Protein AF-A0A953M5C3-F1 (afdb_monomer_lite)

Radius of gyration: 21.38 Å; chains: 1; bounding box: 50×30×56 Å

Foldseek 3Di:
DVCVVVVHQFDVVQKDKDKDAAQPRDDPDGDDNHIDIDMDRGPVRVVLVVLVVCVVVVNDDPVCRVVVVVVVVVVVLVVVLCVVCVVQLCNQALQCRNNPLDRDVVSVVVLVVCLVVLHSSQQRAPPGSDSDPRSVVVNVVRSVVGTD

Secondary structure (DSSP, 8-state):
-HHHHHTSSBPTTS-EEEEE-TTTS-SSS---SS-EEEEESBHHHHHHHHHHHHHHTTSS-GGGHHHHHHHHHHHHHHHHHHHHHHHHT-SS-SS-SSSSS--SHHHHHHHHHHHHTT-GGG--SSSTT--SHHHHHHHHHHHHH---

pLDDT: mean 91.68, std 6.14, range [62.97, 98.25]

Structure (mmCIF, N/CA/C/O backbone):
data_AF-A0A953M5C3-F1
#
_entry.id   AF-A0A953M5C3-F1
#
loop_
_atom_site.group_PDB
_atom_site.id
_atom_site.type_symbol
_atom_site.label_atom_id
_atom_site.label_alt_id
_atom_site.label_comp_id
_atom_site.label_asym_id
_atom_site.label_entity_id
_atom_site.label_seq_id
_atom_site.pdbx_PDB_ins_code
_atom_site.Cartn_x
_atom_site.Cartn_y
_atom_site.Cartn_z
_atom_site.occupancy
_atom_site.B_iso_or_equiv
_atom_site.auth_seq_id
_atom_site.auth_comp_id
_atom_site.auth_asym_id
_atom_site.auth_atom_id
_atom_site.pdbx_PDB_model_num
ATOM 1 N N . LEU A 1 1 ? -0.907 -0.217 0.348 1.00 91.31 1 LEU A N 1
ATOM 2 C CA . LEU A 1 1 ? -1.126 -1.684 0.394 1.00 91.31 1 LEU A CA 1
ATOM 3 C C . LEU A 1 1 ? -2.556 -2.114 0.071 1.00 91.31 1 LEU A C 1
ATOM 5 O O . LEU A 1 1 ? -2.757 -2.663 -0.999 1.00 91.31 1 LEU A O 1
ATOM 9 N N . MET A 1 2 ? -3.558 -1.942 0.952 1.00 94.81 2 MET A N 1
ATOM 10 C CA . MET A 1 2 ? -4.908 -2.491 0.676 1.00 94.81 2 MET A CA 1
ATOM 11 C C . MET A 1 2 ? -5.545 -1.906 -0.588 1.00 94.81 2 MET A C 1
ATOM 13 O O . MET A 1 2 ? -6.175 -2.633 -1.354 1.00 94.81 2 MET A O 1
ATOM 17 N N . THR A 1 3 ? -5.321 -0.617 -0.841 1.00 93.62 3 THR A N 1
ATOM 18 C CA . THR A 1 3 ? -5.715 0.032 -2.094 1.00 93.62 3 THR A CA 1
ATOM 19 C C . THR A 1 3 ? -5.090 -0.648 -3.309 1.00 93.62 3 THR A C 1
ATOM 21 O O . THR A 1 3 ? -5.798 -0.944 -4.263 1.00 93.62 3 THR A O 1
ATOM 24 N N . ASP A 1 4 ? -3.800 -0.974 -3.248 1.00 89.81 4 ASP A N 1
ATOM 25 C CA . ASP A 1 4 ? -3.071 -1.617 -4.349 1.00 89.81 4 ASP A CA 1
ATOM 26 C C . ASP A 1 4 ? -3.545 -3.058 -4.573 1.00 89.81 4 ASP A C 1
ATOM 28 O O . ASP A 1 4 ? -3.702 -3.501 -5.707 1.00 89.81 4 ASP A O 1
ATOM 32 N N . LEU A 1 5 ? -3.852 -3.778 -3.488 1.00 91.06 5 LEU A N 1
ATOM 33 C CA . LEU A 1 5 ? -4.366 -5.149 -3.546 1.00 91.06 5 LEU A CA 1
ATOM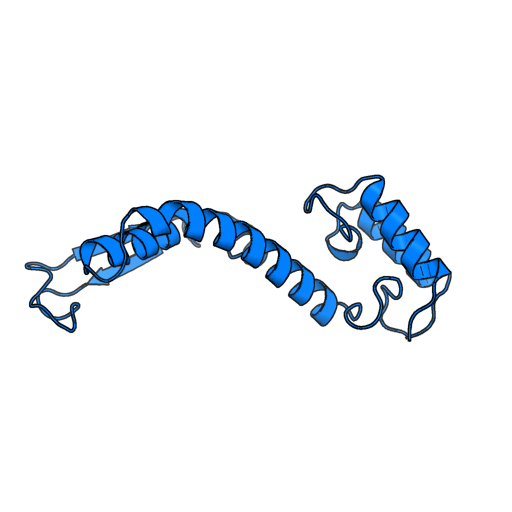 34 C C . LEU A 1 5 ? -5.788 -5.236 -4.111 1.00 91.06 5 LEU A C 1
ATOM 36 O O . LEU A 1 5 ? -6.143 -6.236 -4.729 1.00 91.06 5 LEU A O 1
ATOM 40 N N . THR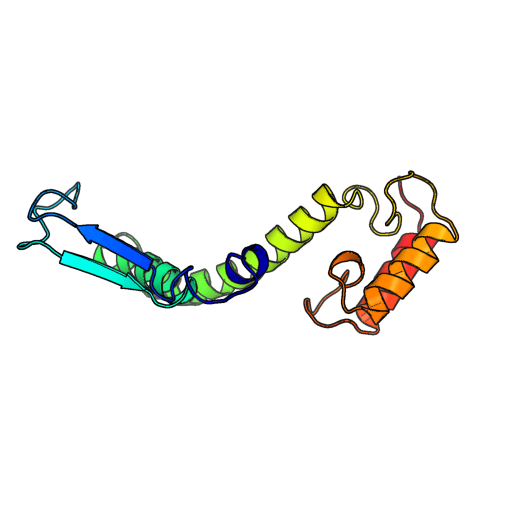 A 1 6 ? -6.620 -4.226 -3.863 1.00 93.00 6 THR A N 1
ATOM 41 C CA . THR A 1 6 ? -8.050 -4.253 -4.220 1.00 93.00 6 THR A CA 1
ATOM 42 C C . THR A 1 6 ? -8.397 -3.382 -5.425 1.00 93.00 6 THR A C 1
ATOM 44 O O . THR A 1 6 ? -9.505 -3.479 -5.951 1.00 93.00 6 THR A O 1
ATOM 47 N N . GLY A 1 7 ? -7.470 -2.528 -5.866 1.00 92.12 7 GLY A N 1
ATOM 48 C CA . GLY A 1 7 ? -7.686 -1.536 -6.919 1.00 92.12 7 GLY A CA 1
ATOM 49 C C . GLY A 1 7 ? -8.574 -0.356 -6.504 1.00 92.12 7 GLY A C 1
ATOM 50 O O . GLY A 1 7 ? -8.996 0.416 -7.362 1.00 92.12 7 GLY A O 1
ATOM 51 N N . SER A 1 8 ? -8.899 -0.210 -5.216 1.00 95.56 8 SER A N 1
ATOM 52 C CA . SER A 1 8 ? -9.797 0.828 -4.698 1.00 95.56 8 SER A CA 1
ATOM 53 C C . SER A 1 8 ? -9.375 1.263 -3.300 1.00 95.56 8 SER A C 1
ATOM 55 O O . SER A 1 8 ? -9.044 0.436 -2.463 1.00 95.56 8 SER A O 1
ATOM 57 N N . ALA A 1 9 ? -9.447 2.561 -2.998 1.00 96.38 9 ALA A N 1
ATOM 58 C CA . ALA A 1 9 ? -9.237 3.042 -1.629 1.00 96.38 9 ALA A CA 1
ATOM 59 C C . ALA A 1 9 ? -10.386 2.658 -0.676 1.00 96.38 9 ALA A C 1
ATOM 61 O O . ALA A 1 9 ? -10.213 2.666 0.543 1.00 96.38 9 ALA A O 1
ATOM 62 N N . PHE A 1 10 ? -11.561 2.353 -1.233 1.00 97.88 10 PHE A N 1
ATOM 63 C CA . PHE A 1 10 ? -12.791 2.080 -0.497 1.00 97.88 10 PHE A CA 1
ATOM 64 C C . PHE A 1 10 ? -12.970 0.594 -0.217 1.00 97.88 10 PHE A C 1
ATOM 66 O O . PHE A 1 10 ? -12.649 -0.241 -1.068 1.00 97.88 10 PHE A O 1
ATOM 73 N N . PHE A 1 11 ? -13.586 0.282 0.924 1.00 97.25 11 PHE A N 1
ATOM 74 C CA . PHE A 1 11 ? -14.067 -1.069 1.194 1.00 97.25 11 PHE A CA 1
ATOM 75 C C . PHE A 1 11 ? -15.053 -1.531 0.105 1.00 97.25 11 PHE A C 1
ATOM 77 O O . PHE A 1 11 ? -15.795 -0.711 -0.451 1.00 97.25 11 PHE A O 1
ATOM 84 N N . PRO A 1 12 ? -15.118 -2.841 -0.202 1.00 94.88 12 PRO A N 1
ATOM 85 C CA . PRO A 1 12 ? -16.131 -3.378 -1.102 1.00 94.88 12 PRO A CA 1
ATOM 86 C C . PRO A 1 12 ? -17.537 -3.002 -0.619 1.00 94.88 12 PRO A C 1
ATOM 88 O O . PRO A 1 12 ? -17.864 -3.190 0.546 1.00 94.88 12 PRO A O 1
ATOM 91 N N . GLY A 1 13 ? -18.366 -2.450 -1.507 1.00 92.81 13 GLY A N 1
ATOM 92 C CA . GLY A 1 13 ? -19.686 -1.919 -1.132 1.00 92.81 13 GLY A CA 1
ATOM 93 C C . GLY A 1 13 ? -19.672 -0.488 -0.574 1.00 92.81 13 GLY A C 1
ATOM 94 O O . GLY A 1 13 ? -20.736 0.055 -0.296 1.00 92.81 13 GLY A O 1
ATOM 95 N N . GLY A 1 14 ? -18.501 0.147 -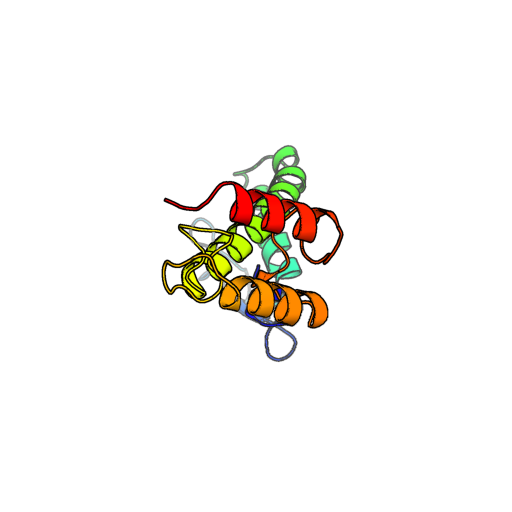0.469 1.00 93.69 14 GLY A N 1
ATOM 96 C CA . GLY A 1 14 ? -18.327 1.555 -0.096 1.00 93.69 14 GLY A CA 1
ATOM 97 C C . GLY A 1 14 ? -18.218 1.822 1.406 1.00 93.69 14 GLY A C 1
ATOM 98 O O . GLY A 1 14 ? -17.851 2.932 1.785 1.00 93.69 14 GLY A O 1
ATOM 99 N N . VAL A 1 15 ? -18.504 0.828 2.252 1.00 96.69 15 VAL A N 1
ATOM 100 C CA . VAL A 1 15 ? -18.367 0.919 3.709 1.00 96.69 15 VAL A CA 1
ATOM 101 C C . VAL A 1 15 ? -17.948 -0.432 4.287 1.00 96.69 15 VAL A C 1
ATOM 103 O O . VAL A 1 15 ? -18.522 -1.467 3.957 1.00 96.69 15 VAL A O 1
ATOM 106 N N . GLY A 1 16 ? -16.919 -0.427 5.129 1.00 96.75 16 GLY A N 1
ATOM 107 C CA . GLY A 1 16 ? -16.591 -1.532 6.019 1.00 96.75 16 GLY A CA 1
ATOM 108 C C . GLY A 1 16 ? -17.316 -1.333 7.342 1.00 96.75 16 GLY A C 1
ATOM 109 O O . GLY A 1 16 ? -17.317 -0.220 7.864 1.00 96.75 16 GLY A O 1
ATOM 110 N N . GLU A 1 17 ? -17.919 -2.390 7.879 1.00 97.38 17 GLU A N 1
ATOM 111 C CA . GLU A 1 17 ? -18.677 -2.343 9.130 1.00 97.38 17 GLU A CA 1
ATOM 112 C C . GLU A 1 17 ? -18.153 -3.378 10.123 1.00 97.38 17 GLU A C 1
ATOM 114 O O . GLU A 1 17 ? -17.766 -4.486 9.743 1.00 97.38 17 GLU A O 1
ATOM 119 N N . PHE A 1 18 ? -18.168 -3.027 11.406 1.00 96.38 18 PHE A N 1
ATOM 120 C CA . PHE A 1 18 ? -17.835 -3.945 12.486 1.00 96.38 18 PHE A CA 1
ATOM 121 C C . PHE A 1 18 ? -18.784 -3.740 13.670 1.00 96.38 18 PHE A C 1
ATOM 123 O O . PHE A 1 18 ? -18.854 -2.650 14.240 1.00 96.38 18 PHE A O 1
ATOM 130 N N . PHE A 1 19 ? -19.530 -4.787 14.026 1.00 97.81 19 PHE A N 1
ATOM 131 C CA . PHE A 1 19 ? -20.518 -4.750 15.103 1.00 97.81 19 PHE A CA 1
ATOM 132 C C . PHE A 1 19 ? -19.875 -5.041 16.465 1.00 97.81 19 PHE A C 1
ATOM 134 O O . PHE A 1 19 ? -19.243 -6.081 16.652 1.00 97.81 19 PHE A O 1
ATOM 141 N N . CYS A 1 20 ? -20.081 -4.132 17.414 1.00 97.50 20 CYS A N 1
ATOM 142 C CA . CYS A 1 20 ? -19.605 -4.191 18.789 1.00 97.50 20 CYS A CA 1
ATOM 143 C C . CYS A 1 20 ? -20.810 -4.316 19.741 1.00 97.50 20 CYS A C 1
ATOM 145 O O . CYS A 1 20 ? -21.440 -3.297 20.043 1.00 97.50 20 CYS A O 1
ATOM 147 N N . PRO A 1 21 ? -21.143 -5.530 20.212 1.00 97.62 21 PRO A N 1
ATOM 148 C CA . PRO A 1 21 ? -22.237 -5.731 21.160 1.00 97.62 21 PRO A CA 1
ATOM 149 C C . PRO A 1 21 ? -21.954 -5.073 22.516 1.00 97.62 21 PRO A C 1
ATOM 151 O O . PRO A 1 21 ? -20.806 -5.043 22.973 1.00 97.62 21 PRO A O 1
ATOM 154 N N . GLN A 1 22 ? -23.009 -4.568 23.162 1.00 97.38 22 GLN A N 1
ATOM 155 C CA . GLN A 1 22 ? -22.951 -3.956 24.488 1.00 97.38 22 GLN A CA 1
ATOM 156 C C . GLN A 1 22 ? -22.206 -4.859 25.482 1.00 97.38 22 GLN A C 1
ATOM 158 O O . GLN A 1 22 ? -22.545 -6.028 25.637 1.00 97.38 22 GLN A O 1
ATOM 163 N N . ASN A 1 23 ? -21.231 -4.291 26.197 1.00 96.12 23 ASN A N 1
ATOM 164 C CA . ASN A 1 23 ? -20.421 -4.943 27.235 1.00 96.12 23 ASN A CA 1
ATOM 165 C C . ASN A 1 23 ? -19.652 -6.211 26.800 1.00 96.12 23 ASN A C 1
ATOM 167 O O . ASN A 1 23 ? -19.076 -6.890 27.644 1.00 96.12 23 ASN A O 1
ATOM 171 N N . GLU A 1 24 ? -19.619 -6.544 25.508 1.00 95.06 24 GLU A N 1
ATOM 172 C CA . GLU A 1 24 ? -19.064 -7.813 25.013 1.00 95.06 24 GLU A CA 1
ATOM 173 C C . GLU A 1 24 ? -17.857 -7.632 24.076 1.00 95.06 24 GLU A C 1
ATOM 175 O O . GLU A 1 24 ? -17.198 -8.611 23.725 1.00 95.06 24 GLU A O 1
ATOM 180 N N . PHE A 1 25 ? -17.543 -6.402 23.659 1.00 93.94 25 PHE A N 1
ATOM 181 C CA . PHE A 1 25 ? -16.455 -6.154 22.708 1.00 93.94 25 PHE A CA 1
ATOM 182 C C . PHE A 1 25 ? -15.097 -5.895 23.375 1.00 93.94 25 PHE A C 1
ATOM 184 O O . PHE A 1 25 ? -14.074 -6.414 22.918 1.00 93.94 25 PHE A O 1
ATOM 191 N N . LEU A 1 26 ? -15.055 -5.070 24.425 1.00 92.38 26 LEU A N 1
ATOM 192 C CA . LEU A 1 26 ? -13.801 -4.735 25.102 1.00 92.38 26 LEU A CA 1
ATOM 193 C C . LEU A 1 26 ? -13.337 -5.891 26.001 1.00 92.38 26 LEU A C 1
ATOM 195 O O . LEU A 1 26 ? -14.124 -6.516 26.702 1.00 92.38 26 LEU A O 1
ATOM 199 N N . VAL A 1 27 ? -12.031 -6.180 25.978 1.00 88.81 27 VAL A N 1
ATOM 200 C CA . VAL A 1 27 ? -11.447 -7.323 26.712 1.00 88.81 27 VAL A CA 1
ATOM 201 C C . VAL A 1 27 ? -11.022 -6.948 28.136 1.00 88.81 27 VAL A C 1
ATOM 203 O O . VAL A 1 27 ? -11.003 -7.802 29.021 1.00 88.81 27 VAL A O 1
ATOM 206 N N . PHE A 1 28 ? -10.646 -5.686 28.361 1.00 87.12 28 PHE A N 1
ATOM 207 C CA . PHE A 1 28 ? -10.085 -5.213 29.636 1.00 87.12 28 PHE A CA 1
ATOM 208 C C . PHE A 1 28 ? -11.024 -4.289 30.419 1.00 87.12 28 PHE A C 1
ATOM 210 O O . PHE A 1 28 ? -10.861 -4.144 31.630 1.00 87.12 28 PHE A O 1
ATOM 217 N N . GLU A 1 29 ? -12.002 -3.685 29.746 1.00 90.19 29 GLU A N 1
ATOM 218 C CA . GLU A 1 29 ? -13.010 -2.797 30.323 1.00 90.19 29 GLU A CA 1
ATOM 219 C C . GLU A 1 29 ? -14.413 -3.279 29.943 1.00 90.19 29 GLU A C 1
ATOM 221 O O . GLU A 1 29 ? -14.583 -3.989 28.957 1.00 90.19 29 GLU A O 1
ATOM 226 N N . GLU A 1 30 ? -15.426 -2.854 30.698 1.00 93.44 30 GLU A N 1
ATOM 227 C CA . GLU A 1 30 ? -16.823 -3.020 30.291 1.00 93.44 30 GLU A CA 1
ATOM 228 C C . GLU A 1 30 ? -17.154 -2.008 29.192 1.00 93.44 30 GLU A C 1
ATOM 230 O O . GLU A 1 30 ? -17.095 -0.793 29.406 1.00 93.44 30 GLU A O 1
ATOM 235 N N . GLY A 1 31 ? -17.520 -2.505 28.014 1.00 94.75 31 GLY A N 1
ATOM 236 C CA . GLY A 1 31 ? -18.055 -1.664 26.957 1.00 94.75 31 GLY A CA 1
ATOM 237 C C . GLY A 1 31 ? -18.187 -2.364 25.603 1.00 94.75 31 GLY A C 1
ATOM 238 O O . GLY A 1 31 ? -17.679 -3.475 25.420 1.00 94.75 31 GLY A O 1
ATOM 239 N N . PRO A 1 32 ? -18.838 -1.696 24.632 1.00 95.81 32 PRO A N 1
ATOM 240 C CA . PRO A 1 32 ? -19.509 -0.388 24.743 1.00 95.81 32 PRO A CA 1
ATOM 241 C C . PRO A 1 32 ? -20.761 -0.407 25.643 1.00 95.81 32 PRO A C 1
ATOM 243 O O . PRO A 1 32 ? -21.295 -1.468 25.935 1.00 95.81 32 PRO A O 1
ATOM 246 N N . SER A 1 33 ? -21.240 0.757 26.103 1.00 96.88 33 SER A N 1
ATOM 247 C CA . SER A 1 33 ? -22.413 0.858 27.000 1.00 96.88 33 SER A CA 1
ATOM 248 C C . SER A 1 33 ? -23.762 0.572 26.327 1.00 96.88 33 SER A C 1
ATOM 250 O O . SER A 1 33 ? -24.783 0.485 27.004 1.00 96.88 33 SER A O 1
ATOM 252 N N . GLU A 1 34 ? -23.760 0.462 25.006 1.00 97.56 34 GLU A N 1
ATOM 253 C CA . GLU A 1 34 ? -24.869 0.081 24.137 1.00 97.56 34 GLU A CA 1
ATOM 254 C C . GLU A 1 34 ? -24.279 -0.592 22.892 1.00 97.56 34 GLU A C 1
ATOM 256 O O . GLU A 1 34 ? -23.069 -0.512 22.674 1.00 97.56 34 GLU A O 1
ATOM 261 N N . ASP A 1 35 ? -25.105 -1.239 22.077 1.00 98.25 35 ASP A N 1
ATOM 262 C CA . ASP A 1 35 ? -24.654 -1.801 20.805 1.00 98.25 35 ASP A CA 1
ATOM 263 C C . ASP A 1 35 ? -24.158 -0.690 19.868 1.00 98.25 35 ASP A C 1
ATOM 265 O O . ASP A 1 35 ? -24.868 0.281 19.596 1.00 98.25 35 ASP A O 1
ATOM 269 N N . ILE A 1 36 ? -22.947 -0.844 19.332 1.00 97.69 36 ILE A N 1
ATOM 270 C CA . ILE A 1 36 ? -22.340 0.121 18.406 1.00 97.69 36 ILE A CA 1
ATOM 271 C C . ILE A 1 36 ? -21.895 -0.602 17.138 1.00 97.69 36 ILE A C 1
ATOM 273 O O . ILE A 1 36 ? -21.352 -1.697 17.195 1.00 97.69 36 ILE A O 1
ATOM 277 N N . THR A 1 37 ? -22.079 0.024 15.976 1.00 98.00 37 THR A N 1
ATOM 278 C CA . THR A 1 37 ? -21.452 -0.423 14.723 1.00 98.00 37 THR A CA 1
ATOM 279 C C . THR A 1 37 ? -20.408 0.595 14.294 1.00 98.00 37 THR A C 1
ATOM 281 O O . THR A 1 37 ? -20.735 1.754 14.042 1.00 98.00 37 THR A O 1
ATOM 284 N N . LEU A 1 38 ? -19.147 0.173 14.236 1.00 96.88 38 LEU A N 1
ATOM 285 C CA . LEU A 1 38 ? -18.063 0.969 13.670 1.00 96.88 38 LEU A CA 1
ATOM 286 C C . LEU A 1 38 ? -18.131 0.903 12.145 1.00 96.88 38 LEU A C 1
ATOM 288 O O . LEU A 1 38 ? -18.456 -0.147 11.589 1.00 96.88 38 LEU A O 1
ATOM 292 N N . GLN A 1 39 ? -17.834 2.020 11.481 1.00 97.75 39 GLN A N 1
ATOM 293 C CA . GLN A 1 39 ? -17.929 2.145 10.030 1.00 97.75 39 GLN A CA 1
ATOM 294 C C . GLN A 1 39 ? -16.749 2.932 9.458 1.00 97.75 39 GLN A C 1
ATOM 296 O O . GLN A 1 39 ? -16.335 3.942 10.030 1.00 97.75 39 GLN A O 1
ATOM 301 N N . TRP A 1 40 ? -16.259 2.504 8.295 1.00 98.25 40 TRP A N 1
ATOM 302 C CA . TRP A 1 40 ? -15.161 3.150 7.572 1.00 98.25 40 TRP A CA 1
ATOM 303 C C . TRP A 1 40 ? -15.434 3.141 6.075 1.00 98.25 40 TRP A C 1
ATOM 305 O O . TRP A 1 40 ? -15.770 2.097 5.520 1.00 98.25 40 TRP A O 1
ATOM 315 N N . ALA A 1 41 ? -15.261 4.275 5.399 1.00 97.50 41 ALA A N 1
ATOM 316 C CA . ALA A 1 41 ? -15.404 4.313 3.946 1.00 97.50 41 ALA A CA 1
ATOM 317 C C . ALA A 1 41 ? -14.163 3.719 3.265 1.00 97.50 41 ALA A C 1
ATOM 319 O O . ALA A 1 41 ? -14.269 2.895 2.354 1.00 97.50 41 ALA A O 1
ATOM 320 N N . THR A 1 42 ? -12.979 4.115 3.735 1.00 97.88 42 THR A N 1
ATOM 321 C CA . THR A 1 42 ? -11.691 3.729 3.158 1.00 97.88 42 THR A CA 1
ATOM 322 C C . THR A 1 42 ? -10.869 2.847 4.090 1.00 97.88 42 THR A C 1
ATOM 324 O O . THR A 1 42 ? -11.027 2.875 5.312 1.00 97.88 42 THR A O 1
ATOM 327 N N . TYR A 1 43 ? -9.924 2.096 3.517 1.00 97.12 43 TYR A N 1
ATOM 328 C CA . TYR A 1 43 ? -8.922 1.365 4.301 1.00 97.12 43 TYR A CA 1
ATOM 329 C C . TYR A 1 43 ? -8.079 2.300 5.181 1.00 97.12 43 TYR A C 1
ATOM 331 O O . TYR A 1 43 ? -7.642 1.901 6.261 1.00 97.12 43 TYR A O 1
ATOM 339 N N . GLN A 1 44 ? -7.881 3.546 4.736 1.00 95.81 44 GLN A N 1
ATOM 340 C CA . GLN A 1 44 ? -7.155 4.559 5.493 1.00 95.81 44 GLN A CA 1
ATOM 341 C C . GLN A 1 44 ? -7.918 4.972 6.754 1.00 95.81 44 GLN A C 1
ATOM 343 O O . GLN A 1 44 ? -7.308 5.019 7.816 1.00 95.81 44 GLN A O 1
ATOM 348 N N . ASP A 1 45 ? -9.236 5.185 6.671 1.00 97.31 45 ASP A N 1
ATOM 349 C CA . ASP A 1 45 ? -10.059 5.549 7.836 1.00 97.31 45 ASP A CA 1
ATOM 350 C C . ASP A 1 45 ? -9.959 4.482 8.941 1.00 97.31 45 ASP A C 1
ATOM 352 O O . ASP A 1 45 ? -9.823 4.800 10.126 1.00 97.31 45 ASP A O 1
ATOM 356 N N . ALA A 1 46 ? -9.984 3.202 8.549 1.00 96.81 46 ALA A N 1
ATOM 357 C CA . ALA A 1 46 ? -9.838 2.076 9.471 1.00 96.81 46 ALA A CA 1
ATOM 358 C C . ALA A 1 46 ? -8.437 2.018 10.102 1.00 96.81 46 ALA A C 1
ATOM 360 O O . ALA A 1 46 ? -8.299 1.811 11.313 1.00 96.81 46 ALA A O 1
ATOM 361 N N . SER A 1 47 ? -7.390 2.242 9.303 1.00 96.38 47 SER A N 1
ATOM 362 C CA . SER A 1 47 ? -6.010 2.311 9.796 1.00 96.38 47 SER A CA 1
ATOM 363 C C . SER A 1 47 ? -5.814 3.486 10.758 1.00 96.38 47 SER A C 1
ATOM 365 O O . SER A 1 47 ? -5.197 3.332 11.810 1.00 96.38 47 SER A O 1
ATOM 367 N N . ASP A 1 48 ? -6.378 4.648 10.437 1.00 95.56 48 ASP A N 1
ATOM 368 C CA . ASP A 1 48 ? -6.287 5.859 11.244 1.00 95.56 48 ASP A CA 1
ATOM 369 C C . ASP A 1 48 ? -6.960 5.683 12.610 1.00 95.56 48 ASP A C 1
ATOM 371 O O . ASP A 1 48 ? -6.375 6.041 13.637 1.00 95.56 48 ASP A O 1
ATOM 375 N N . GLN A 1 49 ? -8.151 5.076 12.652 1.00 96.12 49 GLN A N 1
ATOM 376 C CA . GLN A 1 49 ? -8.815 4.768 13.919 1.00 96.12 49 GLN A CA 1
ATOM 377 C C . GLN A 1 49 ? -8.042 3.712 14.722 1.00 96.12 49 GLN A C 1
ATOM 379 O O . GLN A 1 49 ? -7.942 3.826 15.945 1.00 96.12 49 GLN A O 1
ATOM 384 N N . THR A 1 50 ? -7.445 2.720 14.052 1.00 94.88 50 THR A N 1
ATOM 385 C CA . THR A 1 50 ? -6.583 1.723 14.704 1.00 94.88 50 THR A CA 1
ATOM 386 C C . THR A 1 50 ? -5.405 2.398 15.405 1.00 94.88 50 THR A C 1
ATOM 388 O O . THR A 1 50 ? -5.153 2.107 16.576 1.00 94.88 50 THR A O 1
ATOM 391 N N . SER A 1 51 ? -4.728 3.349 14.758 1.00 94.44 51 SER A N 1
ATOM 392 C CA . SER A 1 51 ? -3.632 4.100 15.381 1.00 94.44 51 SER A CA 1
ATOM 393 C C . SER A 1 51 ? -4.114 4.958 16.558 1.00 94.44 51 SER A C 1
ATOM 395 O O . SER A 1 51 ? -3.523 4.903 17.639 1.00 94.44 51 SER A O 1
ATOM 397 N N . MET A 1 52 ? -5.244 5.666 16.418 1.00 95.69 52 MET A N 1
ATOM 398 C CA . MET A 1 52 ? -5.834 6.450 17.518 1.00 95.69 52 MET A CA 1
ATOM 399 C C . MET A 1 52 ? -6.225 5.591 18.725 1.00 95.69 52 MET A C 1
ATOM 401 O O . MET A 1 52 ? -6.043 6.019 19.867 1.00 95.69 52 MET A O 1
ATOM 405 N N . SER A 1 53 ? -6.703 4.363 18.494 1.00 94.38 53 SER A N 1
ATOM 406 C CA . SER A 1 53 ? -7.076 3.433 19.566 1.00 94.38 53 SER A CA 1
ATOM 407 C C . SER A 1 53 ? -5.924 3.155 20.536 1.00 94.38 53 SER A C 1
ATOM 409 O O . SER A 1 53 ? -6.150 2.962 21.728 1.00 94.38 53 SER A O 1
ATOM 411 N N . ARG A 1 54 ? -4.673 3.211 20.060 1.00 95.31 54 ARG A N 1
ATOM 412 C CA . ARG A 1 54 ? -3.471 2.991 20.878 1.00 95.31 54 ARG A CA 1
ATOM 413 C C . ARG A 1 54 ? -3.240 4.129 21.873 1.00 95.31 54 ARG A C 1
ATOM 415 O O . ARG A 1 54 ? -2.766 3.881 22.982 1.00 95.31 54 ARG A O 1
ATOM 422 N N . ILE A 1 55 ? -3.596 5.355 21.484 1.00 95.69 55 ILE A N 1
ATOM 423 C CA . ILE A 1 55 ? -3.549 6.541 22.346 1.00 95.69 55 ILE A CA 1
ATOM 424 C C . ILE A 1 55 ? -4.684 6.470 23.369 1.00 95.69 55 ILE A C 1
ATOM 426 O O . ILE A 1 55 ? -4.444 6.646 24.561 1.00 95.69 55 ILE A O 1
ATOM 430 N N . TRP A 1 56 ? -5.910 6.180 22.923 1.00 93.50 56 TRP A N 1
ATOM 431 C CA . TRP A 1 56 ? -7.075 6.082 23.811 1.00 93.50 56 TRP A CA 1
ATOM 432 C C . TRP A 1 56 ? -6.950 4.946 24.827 1.00 93.50 56 TRP A C 1
ATOM 434 O O . TRP A 1 56 ? -7.319 5.129 25.981 1.00 93.50 56 TRP A O 1
ATOM 444 N N . GLY A 1 57 ? -6.357 3.819 24.425 1.00 92.75 57 GLY A N 1
ATOM 445 C CA . GLY A 1 57 ? -6.026 2.703 25.312 1.00 92.75 57 GLY A CA 1
ATOM 446 C C . GLY A 1 57 ? -4.799 2.943 26.201 1.00 92.75 57 GLY A C 1
ATOM 447 O O . GLY A 1 57 ? -4.422 2.058 26.962 1.00 92.75 57 GLY A O 1
ATOM 448 N N . GLY A 1 58 ? -4.137 4.103 26.104 1.00 93.81 58 GLY A N 1
ATOM 449 C CA . GLY A 1 58 ? -3.037 4.487 26.993 1.00 93.81 58 GLY A CA 1
ATOM 450 C C . GLY A 1 58 ? -1.720 3.730 26.787 1.00 93.81 58 GLY A C 1
ATOM 451 O O . GLY A 1 58 ? -0.878 3.733 27.683 1.00 93.81 58 GLY A O 1
ATOM 452 N N . ILE A 1 59 ? -1.520 3.089 25.630 1.00 95.38 59 ILE A N 1
ATOM 453 C CA . ILE A 1 59 ? -0.337 2.256 25.337 1.00 95.38 59 ILE A CA 1
ATOM 454 C C . ILE A 1 59 ? 0.626 2.867 24.311 1.00 95.38 59 ILE A C 1
ATOM 456 O O . ILE A 1 59 ? 1.694 2.304 24.086 1.00 95.38 59 ILE A O 1
ATOM 460 N N . HIS A 1 60 ? 0.283 4.010 23.709 1.00 96.88 60 HIS A N 1
ATOM 461 C CA . HIS A 1 60 ? 1.211 4.829 22.923 1.00 96.88 60 HIS A CA 1
ATOM 462 C C . HIS A 1 60 ? 1.048 6.327 23.219 1.00 96.88 60 HIS A C 1
ATOM 464 O O . HIS A 1 60 ? -0.081 6.807 23.359 1.00 96.88 60 HIS A O 1
ATOM 470 N N . PRO A 1 61 ? 2.153 7.094 23.277 1.00 96.44 61 PRO A N 1
ATOM 471 C CA . PRO A 1 61 ? 2.096 8.547 23.326 1.00 96.44 61 PRO A CA 1
ATOM 472 C C . PRO A 1 61 ? 1.662 9.133 21.965 1.00 96.44 61 PRO A C 1
ATOM 474 O O . PRO A 1 61 ? 2.016 8.585 20.921 1.00 96.44 61 PRO A O 1
ATOM 477 N N . PRO A 1 62 ? 0.991 10.304 21.934 1.00 94.25 62 PRO A N 1
ATOM 478 C CA . PRO A 1 62 ? 0.604 10.963 20.679 1.00 94.25 62 PRO A CA 1
ATOM 479 C C . PRO A 1 62 ? 1.770 11.279 19.730 1.00 94.25 62 PRO A C 1
ATOM 481 O O . PRO A 1 62 ? 1.566 11.412 18.527 1.00 94.25 62 PRO A O 1
ATOM 484 N N . ALA A 1 63 ? 2.990 11.405 20.262 1.00 95.88 63 ALA A N 1
ATOM 485 C CA . ALA A 1 63 ? 4.190 11.666 19.471 1.00 95.88 63 ALA A CA 1
ATOM 486 C C . ALA A 1 63 ? 4.547 10.520 18.504 1.00 95.88 63 ALA A C 1
ATOM 488 O O . ALA A 1 63 ? 5.204 10.782 17.499 1.00 95.88 63 ALA A O 1
ATOM 489 N N . ASP A 1 64 ? 4.096 9.290 18.771 1.00 94.75 64 ASP A N 1
ATOM 490 C CA . ASP A 1 64 ? 4.398 8.120 17.936 1.00 94.75 64 ASP A CA 1
ATOM 491 C C . ASP A 1 64 ? 3.419 7.966 16.759 1.00 94.75 64 ASP A C 1
ATOM 493 O O . ASP A 1 64 ? 3.719 7.260 15.799 1.00 94.75 64 ASP A O 1
ATOM 497 N N . ASP A 1 65 ? 2.252 8.616 16.818 1.00 94.88 65 ASP A N 1
ATOM 498 C CA . ASP A 1 65 ? 1.131 8.355 15.909 1.00 94.88 65 ASP A CA 1
ATOM 499 C C . ASP A 1 65 ? 1.432 8.778 14.465 1.00 94.88 65 ASP A C 1
ATOM 501 O O . ASP A 1 65 ? 1.568 7.939 13.577 1.00 94.88 65 ASP A O 1
ATOM 505 N N . LEU A 1 66 ? 1.594 10.084 14.224 1.00 93.88 66 LEU A N 1
ATOM 506 C CA . LEU A 1 66 ? 1.842 10.605 12.875 1.00 93.88 66 LEU A CA 1
ATOM 507 C C . LEU A 1 66 ? 3.133 10.051 12.246 1.00 93.88 66 LEU A C 1
ATOM 509 O O . LEU A 1 66 ? 3.062 9.598 11.102 1.00 93.88 66 LEU A O 1
ATOM 513 N N . PRO A 1 67 ? 4.291 10.017 12.942 1.00 95.75 67 PRO A N 1
ATOM 514 C CA . PRO A 1 67 ? 5.493 9.403 12.381 1.00 95.75 67 PRO A CA 1
ATOM 515 C C . PRO A 1 67 ? 5.308 7.913 12.072 1.00 95.75 67 PRO A C 1
ATOM 517 O O . PRO A 1 67 ? 5.771 7.447 11.033 1.00 95.75 67 PRO A O 1
ATOM 520 N N . GLY A 1 68 ? 4.598 7.172 12.931 1.00 95.56 68 GLY A N 1
ATOM 521 C CA . GLY A 1 68 ? 4.299 5.758 12.713 1.00 95.56 68 GLY A CA 1
ATOM 522 C C . GLY A 1 68 ? 3.418 5.523 11.486 1.00 95.56 68 GLY A C 1
ATOM 523 O O . GLY A 1 68 ? 3.681 4.604 10.713 1.00 95.56 68 GLY A O 1
ATOM 524 N N . ARG A 1 69 ? 2.417 6.382 11.250 1.00 95.25 69 ARG A N 1
ATOM 525 C CA . ARG A 1 69 ? 1.589 6.322 10.033 1.00 95.25 69 ARG A CA 1
ATOM 526 C C . ARG A 1 69 ? 2.405 6.587 8.773 1.00 95.25 69 ARG A C 1
ATOM 528 O O . ARG A 1 69 ? 2.260 5.845 7.810 1.00 95.25 69 ARG A O 1
ATOM 535 N N . ILE A 1 70 ? 3.276 7.599 8.793 1.00 94.38 70 ILE A N 1
ATOM 536 C CA . ILE A 1 70 ? 4.169 7.925 7.668 1.00 94.38 70 ILE A CA 1
ATOM 537 C C . ILE A 1 70 ? 5.064 6.727 7.335 1.00 94.38 70 ILE A C 1
ATOM 539 O O . ILE A 1 70 ? 5.077 6.276 6.195 1.00 94.38 70 ILE A O 1
ATOM 543 N N . MET A 1 71 ? 5.717 6.148 8.345 1.00 95.25 71 MET A N 1
ATOM 544 C CA . MET A 1 71 ? 6.527 4.939 8.170 1.00 95.25 71 MET A CA 1
ATOM 545 C C . MET A 1 71 ? 5.697 3.766 7.628 1.00 95.25 71 MET A C 1
ATOM 547 O O . MET A 1 71 ? 6.168 3.006 6.788 1.00 95.25 71 MET A O 1
ATOM 551 N N . GLY A 1 72 ? 4.450 3.621 8.082 1.00 94.12 72 GLY A N 1
ATOM 552 C CA . GLY A 1 72 ? 3.528 2.607 7.579 1.00 94.12 72 GLY A CA 1
ATOM 553 C C . GLY A 1 72 ? 3.239 2.736 6.082 1.00 94.12 72 GLY A C 1
ATOM 554 O O . GLY A 1 72 ? 3.159 1.711 5.408 1.00 94.12 72 GLY A O 1
ATOM 555 N N . PHE A 1 73 ? 3.125 3.959 5.549 1.00 90.94 73 PHE A N 1
ATOM 556 C CA . PHE A 1 73 ? 2.968 4.182 4.106 1.00 90.94 73 PHE A CA 1
ATOM 557 C C . PHE A 1 73 ? 4.195 3.713 3.321 1.00 90.94 73 PHE A C 1
ATOM 559 O O . PHE A 1 73 ? 4.038 2.960 2.363 1.00 90.94 73 PHE A O 1
ATOM 566 N N . GLU A 1 74 ? 5.395 4.086 3.769 1.00 89.75 74 GLU A N 1
ATOM 567 C CA . GLU A 1 74 ? 6.659 3.698 3.125 1.00 89.75 74 GLU A CA 1
ATOM 568 C C . GLU A 1 74 ? 6.846 2.170 3.138 1.00 89.75 74 GLU A C 1
ATOM 570 O O . GLU A 1 74 ? 7.060 1.541 2.103 1.00 89.75 74 GLU A O 1
ATOM 575 N N . VAL A 1 75 ? 6.663 1.532 4.301 1.00 93.75 75 VAL A N 1
ATOM 576 C CA . VAL A 1 75 ? 6.793 0.070 4.439 1.00 93.75 75 VAL A CA 1
ATOM 577 C C . VAL A 1 75 ? 5.740 -0.672 3.611 1.00 93.75 75 VAL A C 1
ATOM 579 O O . VAL A 1 75 ? 6.021 -1.740 3.068 1.00 93.75 75 VAL A O 1
ATOM 582 N N . ALA A 1 76 ? 4.521 -0.138 3.511 1.00 92.44 76 ALA A N 1
ATOM 583 C CA . ALA A 1 76 ? 3.447 -0.739 2.727 1.00 92.44 76 ALA A CA 1
ATOM 584 C C . ALA A 1 76 ? 3.764 -0.774 1.224 1.00 92.44 76 ALA A C 1
ATOM 586 O O . ALA A 1 76 ? 3.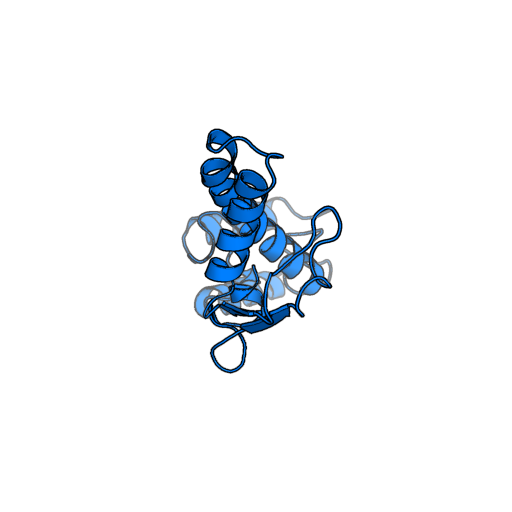452 -1.768 0.564 1.00 92.44 76 ALA A O 1
ATOM 587 N N . GLU A 1 77 ? 4.359 0.295 0.701 1.00 86.06 77 GLU A N 1
ATOM 588 C CA . GLU A 1 77 ? 4.807 0.416 -0.688 1.00 86.06 77 GLU A CA 1
ATOM 589 C C . GLU A 1 77 ? 5.927 -0.590 -0.991 1.00 86.06 77 GLU A C 1
ATOM 591 O O . GLU A 1 77 ? 5.814 -1.406 -1.912 1.00 86.06 77 GLU A O 1
ATOM 596 N N . ASP A 1 78 ? 6.946 -0.632 -0.130 1.00 85.88 78 ASP A N 1
ATOM 597 C CA . ASP A 1 78 ? 8.056 -1.579 -0.235 1.00 85.88 78 ASP A CA 1
ATOM 598 C C . ASP A 1 78 ? 7.601 -3.039 -0.164 1.00 85.88 78 ASP A C 1
ATOM 600 O O . ASP A 1 78 ? 8.041 -3.877 -0.958 1.00 85.88 78 ASP A O 1
ATOM 604 N N . ALA A 1 79 ? 6.707 -3.356 0.775 1.00 91.12 79 ALA A N 1
ATOM 605 C CA . ALA A 1 79 ? 6.177 -4.702 0.945 1.00 91.12 79 ALA A CA 1
ATOM 606 C C . ALA A 1 79 ? 5.365 -5.148 -0.278 1.00 91.12 79 ALA A C 1
ATOM 608 O O . ALA A 1 79 ? 5.504 -6.289 -0.725 1.00 91.12 79 ALA A O 1
ATOM 609 N N . PHE A 1 80 ? 4.545 -4.258 -0.848 1.00 87.94 80 PHE A N 1
ATOM 610 C CA . PHE A 1 80 ? 3.788 -4.561 -2.060 1.00 87.94 80 PHE A CA 1
ATOM 611 C C . PHE A 1 80 ? 4.721 -4.829 -3.245 1.00 87.94 80 PHE A C 1
ATOM 613 O O . PHE A 1 80 ? 4.568 -5.843 -3.927 1.00 87.94 80 PHE A O 1
ATOM 620 N N . ARG A 1 81 ? 5.745 -3.987 -3.434 1.00 80.69 81 ARG A N 1
ATOM 621 C CA . ARG A 1 81 ? 6.768 -4.147 -4.477 1.00 80.69 81 ARG A CA 1
ATOM 622 C C . ARG A 1 81 ? 7.519 -5.471 -4.353 1.00 80.69 81 ARG A C 1
ATOM 624 O O . ARG A 1 81 ? 7.679 -6.181 -5.346 1.00 80.69 81 ARG A O 1
ATOM 631 N N . GLN A 1 82 ? 7.953 -5.833 -3.144 1.00 85.25 82 GLN A N 1
ATOM 632 C CA . GLN A 1 82 ? 8.576 -7.138 -2.903 1.00 85.25 82 GLN A CA 1
ATOM 633 C C . GLN A 1 82 ? 7.616 -8.282 -3.237 1.00 85.25 82 GLN A C 1
ATOM 635 O O . GLN A 1 82 ? 8.007 -9.221 -3.927 1.00 85.25 82 GLN A O 1
ATOM 640 N N . GLY A 1 83 ? 6.351 -8.179 -2.821 1.00 87.88 83 GLY A N 1
ATOM 641 C CA . GLY A 1 83 ? 5.313 -9.145 -3.171 1.00 87.88 83 GLY A CA 1
ATOM 642 C C . GLY A 1 83 ? 5.190 -9.342 -4.681 1.00 87.88 83 GLY A C 1
ATOM 643 O O . GLY A 1 83 ? 5.289 -10.474 -5.150 1.00 87.88 83 GLY A O 1
ATOM 644 N N . VAL A 1 84 ? 5.050 -8.255 -5.448 1.00 82.56 84 VAL A N 1
ATOM 645 C CA . VAL A 1 84 ? 4.986 -8.304 -6.919 1.00 82.56 84 VAL A CA 1
ATOM 646 C C . VAL A 1 84 ? 6.197 -9.040 -7.489 1.00 82.56 84 VAL A C 1
ATOM 648 O O . VAL A 1 84 ? 6.006 -9.997 -8.230 1.00 82.56 84 VAL A O 1
ATOM 651 N N . ARG A 1 85 ? 7.423 -8.684 -7.079 1.00 79.44 85 ARG A N 1
ATOM 652 C CA . ARG A 1 85 ? 8.651 -9.349 -7.554 1.00 79.44 85 ARG A CA 1
ATOM 653 C C . ARG A 1 85 ? 8.644 -10.853 -7.276 1.00 79.44 85 ARG A C 1
ATOM 655 O O . ARG A 1 85 ? 8.987 -11.636 -8.157 1.00 79.44 85 ARG A O 1
ATOM 662 N N . HIS A 1 86 ? 8.218 -11.272 -6.085 1.00 84.69 86 HIS A N 1
ATOM 663 C CA . HIS A 1 86 ? 8.110 -12.694 -5.747 1.00 84.69 86 HIS A CA 1
ATOM 664 C C . HIS A 1 86 ? 7.045 -13.425 -6.571 1.00 84.69 86 HIS A C 1
ATOM 666 O O . HIS A 1 86 ? 7.274 -14.561 -6.977 1.00 84.69 86 HIS A O 1
ATOM 672 N N . PHE A 1 87 ? 5.899 -12.796 -6.840 1.00 82.31 87 PHE A N 1
ATOM 673 C CA . PHE A 1 87 ? 4.828 -13.420 -7.620 1.00 82.31 87 PHE A CA 1
ATOM 674 C C . PHE A 1 87 ? 5.081 -13.414 -9.132 1.00 82.31 87 PHE A C 1
ATOM 676 O O . PHE A 1 87 ? 4.479 -14.227 -9.832 1.00 82.31 87 PHE A O 1
ATOM 683 N N . THR A 1 88 ? 5.957 -12.541 -9.637 1.00 74.06 88 THR A N 1
ATOM 684 C CA . THR A 1 88 ? 6.298 -12.466 -11.067 1.00 74.06 88 THR A CA 1
ATOM 685 C C . THR A 1 88 ? 7.602 -13.168 -11.438 1.00 74.06 88 THR A C 1
ATOM 687 O O . THR A 1 88 ? 7.881 -13.273 -12.622 1.00 74.06 88 THR A O 1
ATOM 690 N N . GLY A 1 89 ? 8.364 -13.683 -10.465 1.00 70.44 89 GLY A N 1
ATOM 691 C CA . GLY A 1 89 ? 9.628 -14.392 -10.717 1.00 70.44 89 GLY A CA 1
ATOM 692 C C . GLY A 1 89 ? 10.885 -13.513 -10.679 1.00 70.44 89 GLY A C 1
ATOM 693 O O . GLY A 1 89 ? 11.978 -14.022 -10.884 1.00 70.44 89 GLY A O 1
ATOM 694 N N . ASN A 1 90 ? 10.762 -12.233 -10.319 1.00 72.50 90 ASN A N 1
ATOM 695 C CA . ASN A 1 90 ? 11.843 -11.236 -10.389 1.00 72.50 90 ASN A CA 1
ATOM 696 C C . ASN A 1 90 ? 12.509 -10.983 -9.023 1.00 72.50 90 ASN A C 1
ATOM 698 O O . ASN A 1 90 ? 13.129 -9.941 -8.798 1.00 72.50 90 ASN A O 1
ATOM 702 N N . ALA A 1 91 ? 12.283 -11.861 -8.044 1.00 75.19 91 ALA A N 1
ATOM 703 C CA . ALA A 1 91 ? 12.780 -11.660 -6.684 1.00 75.19 91 ALA A CA 1
ATOM 704 C C . ALA A 1 91 ? 14.302 -11.792 -6.591 1.00 75.19 91 ALA A C 1
ATOM 706 O O . ALA A 1 91 ? 14.943 -11.007 -5.894 1.00 75.19 91 ALA A O 1
ATOM 707 N N . ASP A 1 92 ? 14.858 -12.760 -7.316 1.00 79.19 92 ASP A N 1
ATOM 708 C CA . ASP A 1 92 ? 16.292 -13.049 -7.314 1.00 79.19 92 ASP A CA 1
ATOM 709 C C . ASP A 1 92 ? 17.045 -12.186 -8.337 1.00 79.19 92 ASP A C 1
ATOM 711 O O . ASP A 1 92 ? 18.231 -11.892 -8.173 1.00 79.19 92 ASP A O 1
ATOM 715 N N . CYS A 1 93 ? 16.334 -11.721 -9.366 1.00 84.19 93 CYS A N 1
ATOM 716 C CA . CYS A 1 93 ? 16.878 -10.937 -10.457 1.00 84.19 93 CYS A CA 1
ATOM 717 C C . CYS A 1 93 ? 15.876 -9.876 -10.920 1.00 84.19 93 CYS A C 1
ATOM 719 O O . CYS A 1 93 ? 14.820 -10.187 -11.457 1.00 84.19 93 CYS A O 1
ATOM 721 N N . LEU A 1 94 ? 16.234 -8.598 -10.765 1.00 85.62 94 LEU A N 1
ATOM 722 C CA . LEU A 1 94 ? 15.388 -7.486 -11.218 1.00 85.62 94 LEU A CA 1
ATOM 723 C C . LEU A 1 94 ? 15.261 -7.398 -12.741 1.00 85.62 94 LEU A C 1
ATOM 725 O O . LEU A 1 94 ? 14.325 -6.773 -13.231 1.00 85.62 94 LEU A O 1
ATOM 729 N N . ALA A 1 95 ? 16.236 -7.946 -13.464 1.00 90.12 95 ALA A N 1
ATOM 730 C CA . ALA A 1 95 ? 16.325 -7.843 -14.912 1.00 90.12 95 ALA A CA 1
ATOM 731 C C . ALA A 1 95 ? 15.759 -9.062 -15.654 1.00 90.12 95 ALA A C 1
ATOM 733 O O . ALA A 1 95 ? 15.540 -8.940 -16.849 1.00 90.12 95 ALA A O 1
ATOM 734 N N . ASP A 1 96 ? 15.516 -10.182 -14.968 1.00 89.25 96 ASP A N 1
ATOM 735 C CA . ASP A 1 96 ? 14.843 -11.375 -15.496 1.00 89.25 96 ASP A CA 1
ATOM 736 C C . ASP A 1 96 ? 13.354 -11.206 -15.204 1.00 89.25 96 ASP A C 1
ATOM 738 O O . ASP A 1 96 ? 12.895 -11.404 -14.079 1.00 89.25 96 ASP A O 1
ATOM 742 N N . LEU A 1 97 ? 12.619 -10.705 -16.193 1.00 87.62 97 LEU A N 1
ATOM 743 C CA . LEU A 1 97 ? 11.214 -10.330 -16.031 1.00 87.62 97 LEU A CA 1
ATOM 744 C C . LEU A 1 97 ? 10.253 -11.441 -16.456 1.00 87.62 97 LEU A C 1
ATOM 746 O O . LEU A 1 97 ? 9.042 -11.303 -16.262 1.00 87.62 97 LEU A O 1
ATOM 750 N N . ASN A 1 98 ? 10.766 -12.492 -17.094 1.00 84.75 98 ASN A N 1
ATOM 751 C CA . ASN A 1 98 ? 9.986 -13.647 -17.527 1.00 84.75 98 ASN A CA 1
ATOM 752 C C . ASN A 1 98 ? 10.212 -14.880 -16.619 1.00 84.75 98 ASN A C 1
ATOM 754 O O . ASN A 1 98 ? 9.467 -15.858 -16.739 1.00 84.75 98 ASN A O 1
ATOM 758 N N . GLY A 1 99 ? 11.184 -14.810 -15.702 1.00 83.06 99 GLY A N 1
ATOM 759 C CA . GLY A 1 99 ? 11.520 -15.834 -14.720 1.00 83.06 99 GLY A CA 1
ATOM 760 C C . GLY A 1 99 ? 12.196 -17.068 -15.322 1.00 83.06 99 GLY A C 1
ATOM 761 O O . GLY A 1 99 ? 12.093 -18.153 -14.741 1.00 83.06 99 GLY A O 1
ATOM 762 N N . ASP A 1 100 ? 12.810 -16.953 -16.502 1.00 86.62 100 ASP A N 1
ATOM 763 C CA . ASP A 1 100 ? 13.433 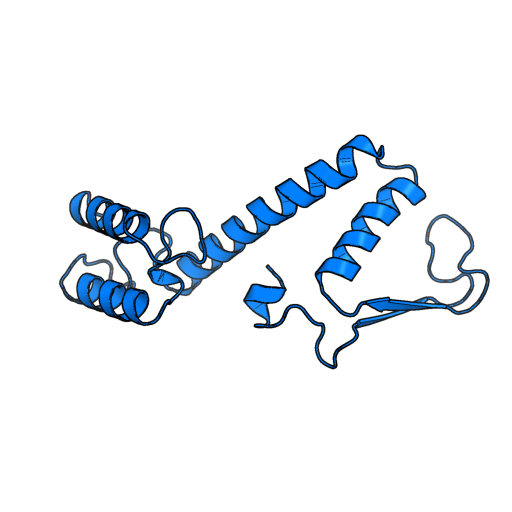-18.072 -17.214 1.00 86.62 100 ASP A CA 1
ATOM 764 C C . ASP A 1 100 ? 14.930 -18.245 -16.925 1.00 86.62 100 ASP A C 1
ATOM 766 O O . ASP A 1 100 ? 15.542 -19.198 -17.420 1.00 86.62 100 ASP A O 1
ATOM 770 N N . THR A 1 101 ? 15.496 -17.404 -16.053 1.00 85.38 101 THR A N 1
ATOM 771 C CA . THR A 1 101 ? 16.900 -17.377 -15.612 1.00 85.38 101 THR A CA 1
ATOM 772 C C . THR A 1 101 ? 17.909 -16.960 -16.685 1.00 85.38 101 THR A C 1
ATOM 774 O O . THR A 1 101 ? 19.120 -17.065 -16.469 1.00 85.38 101 THR A O 1
ATOM 777 N N . LEU A 1 102 ? 17.453 -16.477 -17.844 1.00 89.06 102 LEU A N 1
ATOM 778 C CA . LEU A 1 102 ? 18.299 -15.985 -18.925 1.00 89.06 102 LEU A CA 1
ATOM 779 C C . LEU A 1 102 ? 18.043 -14.498 -19.148 1.00 89.06 102 LEU A C 1
ATOM 781 O O . LEU A 1 102 ? 16.938 -14.098 -19.463 1.00 89.06 102 LEU A O 1
ATOM 785 N N . LEU A 1 103 ? 19.099 -13.683 -19.080 1.00 91.62 103 LEU A N 1
ATOM 786 C CA . LEU A 1 103 ? 19.003 -12.268 -19.439 1.00 91.62 103 LEU A CA 1
ATOM 787 C C . LEU A 1 103 ? 19.131 -12.084 -20.947 1.00 91.62 103 LEU A C 1
ATOM 789 O O . LEU A 1 103 ? 20.241 -12.126 -21.495 1.00 91.62 103 LEU A O 1
ATOM 793 N N . ASP A 1 104 ? 18.009 -11.866 -21.626 1.00 93.00 104 ASP A N 1
ATOM 794 C CA . ASP A 1 104 ? 17.993 -11.730 -23.077 1.00 93.00 104 ASP A CA 1
ATOM 795 C C . ASP A 1 104 ? 16.961 -10.718 -23.620 1.00 93.00 104 ASP A C 1
ATOM 797 O O . ASP A 1 104 ? 16.527 -9.771 -22.957 1.00 93.00 104 ASP A O 1
ATOM 801 N N . LEU A 1 105 ? 16.651 -10.828 -24.916 1.00 95.19 105 LEU A N 1
ATOM 802 C CA . LEU A 1 105 ? 15.717 -9.926 -25.584 1.00 95.19 105 LEU A CA 1
ATOM 803 C C . LEU A 1 105 ? 14.275 -10.078 -25.062 1.00 95.19 105 LEU A C 1
ATOM 805 O O . LEU A 1 105 ? 13.485 -9.142 -25.205 1.00 95.19 105 LEU A O 1
ATOM 809 N N . ALA A 1 106 ? 13.912 -11.222 -24.483 1.00 93.56 106 ALA A N 1
ATOM 810 C CA . ALA A 1 106 ? 12.614 -11.446 -23.866 1.00 93.56 106 ALA A CA 1
ATOM 811 C C . ALA A 1 106 ? 12.401 -10.509 -22.670 1.00 93.56 106 ALA A C 1
ATOM 813 O O . ALA A 1 106 ? 11.349 -9.871 -22.607 1.00 93.56 106 ALA A O 1
ATOM 814 N N . ASP A 1 107 ? 13.408 -10.309 -21.816 1.00 91.88 107 ASP A N 1
ATOM 815 C CA . ASP A 1 107 ? 13.310 -9.386 -20.678 1.00 91.88 107 ASP A CA 1
ATOM 816 C C . ASP A 1 107 ? 13.246 -7.931 -21.109 1.00 91.88 107 ASP A C 1
ATOM 818 O O . ASP A 1 107 ? 12.441 -7.153 -20.602 1.00 91.88 107 ASP A O 1
ATOM 822 N N . LEU A 1 108 ? 14.057 -7.559 -22.101 1.00 94.06 108 LEU A N 1
ATOM 823 C CA . LEU A 1 108 ? 14.007 -6.228 -22.705 1.00 94.06 108 LEU A CA 1
ATOM 824 C C . LEU A 1 108 ? 12.608 -5.934 -23.259 1.00 94.06 108 LEU A C 1
ATOM 826 O O . LEU A 1 108 ? 12.051 -4.861 -23.018 1.00 94.06 108 LEU A O 1
ATOM 830 N N . ASN A 1 109 ? 12.013 -6.893 -23.972 1.00 95.19 109 ASN A N 1
ATOM 831 C CA . ASN A 1 109 ? 10.659 -6.754 -24.499 1.00 95.19 109 ASN A CA 1
ATOM 832 C C . ASN A 1 109 ? 9.607 -6.716 -23.384 1.00 95.19 109 ASN A C 1
ATOM 834 O O . ASN A 1 109 ? 8.656 -5.934 -23.485 1.00 95.19 109 ASN A O 1
ATOM 838 N N . ALA A 1 110 ? 9.765 -7.520 -22.330 1.00 92.38 110 ALA A N 1
ATOM 839 C CA . ALA A 1 110 ? 8.880 -7.525 -21.169 1.00 92.38 110 ALA A CA 1
ATOM 840 C C . ALA A 1 110 ? 8.926 -6.181 -20.426 1.00 92.38 110 ALA A C 1
ATOM 842 O O . ALA A 1 110 ? 7.872 -5.600 -20.152 1.00 92.38 110 ALA A O 1
ATOM 843 N N . PHE A 1 111 ? 10.125 -5.634 -20.200 1.00 93.56 111 PHE A N 1
ATOM 844 C CA . PHE A 1 111 ? 10.320 -4.337 -19.554 1.00 93.56 111 PHE A CA 1
ATOM 845 C C . PHE A 1 111 ? 9.666 -3.232 -20.371 1.00 93.56 111 PHE A C 1
ATOM 847 O O . PHE A 1 111 ? 8.837 -2.496 -19.849 1.00 93.56 111 PHE A O 1
ATOM 854 N N . VAL A 1 112 ? 9.979 -3.140 -21.669 1.00 95.94 112 VAL A N 1
ATOM 855 C CA . VAL A 1 112 ? 9.421 -2.102 -22.548 1.00 95.94 112 VAL A CA 1
ATOM 856 C C . VAL A 1 112 ? 7.897 -2.197 -22.609 1.00 95.94 112 VAL A C 1
ATOM 858 O O . VAL A 1 112 ? 7.217 -1.176 -22.505 1.00 95.94 112 VAL A O 1
ATOM 861 N N . SER A 1 113 ? 7.347 -3.408 -22.734 1.00 94.75 113 SER A N 1
ATOM 862 C CA . SER A 1 113 ? 5.896 -3.616 -22.785 1.00 94.75 113 SER A CA 1
ATOM 863 C C . SER A 1 113 ? 5.221 -3.181 -21.486 1.00 94.75 113 SER A C 1
ATOM 865 O O . SER A 1 113 ? 4.221 -2.464 -21.527 1.00 94.75 113 SER A O 1
ATOM 867 N N . SER A 1 114 ? 5.783 -3.562 -20.337 1.00 92.56 1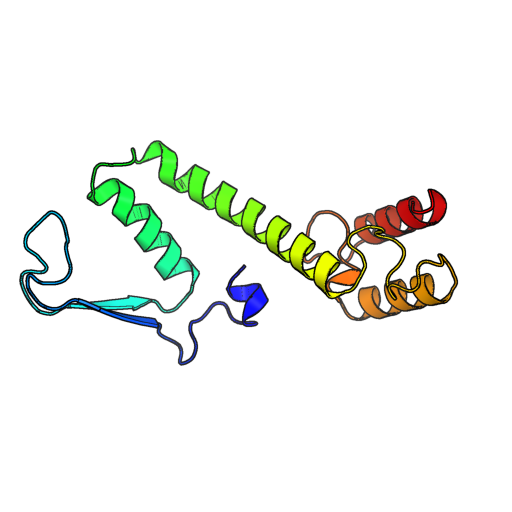14 SER A N 1
ATOM 868 C CA . SER A 1 114 ? 5.258 -3.156 -19.035 1.00 92.56 114 SER A CA 1
ATOM 869 C C . SER A 1 114 ? 5.429 -1.658 -18.790 1.00 92.56 114 SER A C 1
ATOM 871 O O . SER A 1 114 ? 4.495 -1.013 -18.334 1.00 92.56 114 SER A O 1
ATOM 873 N N . TYR A 1 115 ? 6.574 -1.071 -19.134 1.00 95.25 115 TYR A N 1
ATOM 874 C CA . TYR A 1 115 ? 6.845 0.353 -18.941 1.00 95.25 115 TYR A CA 1
ATOM 875 C C . TYR A 1 115 ? 5.848 1.222 -19.719 1.00 95.25 115 TYR A C 1
ATOM 877 O O . TYR A 1 115 ? 5.270 2.160 -19.175 1.00 95.25 115 TYR A O 1
ATOM 885 N N . LEU A 1 116 ? 5.572 0.868 -20.980 1.00 95.62 116 LEU A N 1
ATOM 886 C CA . LEU A 1 116 ? 4.571 1.557 -21.803 1.00 95.62 116 LEU A CA 1
ATOM 887 C C . LEU A 1 116 ? 3.141 1.376 -21.278 1.00 95.62 116 LEU A C 1
ATOM 889 O O . LEU A 1 116 ? 2.306 2.260 -21.466 1.00 95.62 116 LEU A O 1
ATOM 893 N N . ALA A 1 117 ? 2.862 0.244 -20.635 1.00 94.94 117 ALA A N 1
ATOM 894 C CA . ALA A 1 117 ? 1.574 -0.051 -20.021 1.00 94.94 117 ALA A CA 1
ATOM 895 C C . ALA A 1 117 ? 1.434 0.492 -18.590 1.00 94.94 117 ALA A C 1
ATOM 897 O O . ALA A 1 117 ? 0.387 0.277 -17.984 1.00 94.94 117 ALA A O 1
ATOM 898 N N . GLN A 1 118 ? 2.460 1.163 -18.047 1.00 92.12 118 GLN A N 1
ATOM 899 C CA . GLN A 1 118 ? 2.520 1.543 -16.631 1.00 92.12 118 GLN A CA 1
ATOM 900 C C . GLN A 1 118 ? 2.281 0.332 -15.708 1.00 92.12 118 GLN A C 1
ATOM 902 O O . GLN A 1 118 ? 1.503 0.366 -14.758 1.00 92.12 118 GLN A O 1
ATOM 907 N N . GLY A 1 119 ? 2.913 -0.791 -16.046 1.00 88.75 119 GLY A N 1
ATOM 908 C CA . GLY A 1 119 ? 2.856 -2.031 -15.287 1.00 88.75 119 GLY A CA 1
ATOM 909 C C . GLY A 1 119 ? 3.901 -2.065 -14.175 1.00 88.75 119 GLY A C 1
ATOM 910 O O . GLY A 1 119 ? 5.041 -1.628 -14.352 1.00 88.75 119 GLY A O 1
ATOM 911 N N . LEU A 1 120 ? 3.521 -2.645 -13.038 1.00 85.19 120 LEU A N 1
ATOM 912 C CA . LEU A 1 120 ? 4.311 -2.657 -11.800 1.00 85.19 120 LEU A CA 1
ATOM 913 C C . LEU A 1 120 ? 5.675 -3.353 -11.928 1.00 85.19 120 LEU A C 1
ATOM 915 O O . LEU A 1 120 ? 6.597 -3.021 -11.195 1.00 85.19 120 LEU A O 1
ATOM 919 N N . ILE A 1 121 ? 5.846 -4.289 -12.869 1.00 85.56 121 ILE A N 1
ATOM 920 C CA . ILE A 1 121 ? 7.146 -4.956 -13.079 1.00 85.56 121 ILE A CA 1
ATOM 921 C C . ILE A 1 121 ? 8.194 -4.036 -13.726 1.00 85.56 121 ILE A C 1
ATOM 923 O O . ILE A 1 121 ? 9.372 -4.372 -13.728 1.00 85.56 121 ILE A O 1
ATOM 927 N N . ALA A 1 122 ? 7.770 -2.894 -14.278 1.00 90.56 122 ALA A N 1
ATOM 928 C CA . ALA A 1 122 ? 8.649 -1.877 -14.855 1.00 90.56 122 ALA A CA 1
ATOM 929 C C . ALA A 1 122 ? 8.795 -0.625 -13.974 1.00 90.56 122 ALA A C 1
ATOM 931 O O . ALA A 1 122 ? 9.465 0.315 -14.387 1.00 90.56 122 ALA A O 1
ATOM 932 N N . ASP A 1 123 ? 8.172 -0.616 -12.795 1.00 89.81 123 ASP A N 1
ATOM 933 C CA . ASP A 1 123 ? 8.297 0.415 -11.758 1.00 89.81 123 ASP A CA 1
ATOM 934 C C . ASP A 1 123 ? 9.292 -0.090 -10.702 1.00 89.81 123 ASP A C 1
ATOM 936 O O . ASP A 1 123 ? 8.944 -0.663 -9.665 1.00 89.81 123 ASP A O 1
ATOM 940 N N . VAL A 1 124 ? 10.570 -0.056 -11.070 1.00 87.50 124 VAL A N 1
ATOM 941 C CA . VAL A 1 124 ? 11.649 -0.776 -10.379 1.00 87.50 124 VAL A CA 1
ATOM 942 C C . VAL A 1 124 ? 12.525 0.134 -9.523 1.00 87.50 124 VAL A C 1
ATOM 944 O O . VAL A 1 124 ? 13.340 -0.382 -8.752 1.00 87.50 124 VAL A O 1
ATOM 947 N N . ALA A 1 125 ? 12.352 1.451 -9.626 1.00 89.12 125 ALA A N 1
ATOM 948 C CA . ALA A 1 125 ? 13.082 2.468 -8.884 1.00 89.12 125 ALA A CA 1
ATOM 949 C C . ALA A 1 125 ? 12.132 3.489 -8.245 1.00 89.12 125 ALA A C 1
ATOM 951 O O . ALA A 1 125 ? 10.951 3.555 -8.557 1.00 89.12 125 ALA A O 1
ATOM 952 N N . ASP A 1 126 ? 12.665 4.305 -7.340 1.00 87.50 126 ASP A N 1
ATOM 953 C CA . ASP A 1 126 ? 11.886 5.375 -6.725 1.00 87.50 126 ASP A CA 1
ATOM 954 C C . ASP A 1 126 ? 11.837 6.618 -7.648 1.00 87.50 126 ASP A C 1
ATOM 956 O O . ASP A 1 126 ? 12.812 6.908 -8.363 1.00 87.50 126 ASP A O 1
ATOM 960 N N . PRO A 1 127 ? 10.760 7.428 -7.595 1.00 88.19 127 PRO A N 1
ATOM 961 C CA . PRO A 1 127 ? 9.539 7.225 -6.804 1.00 88.19 127 PRO A CA 1
ATOM 962 C C . PRO A 1 127 ? 8.590 6.185 -7.424 1.00 88.19 127 PRO A C 1
ATOM 964 O O . PRO A 1 127 ? 8.338 6.231 -8.623 1.00 88.19 127 PRO A O 1
ATOM 967 N N . VAL A 1 128 ? 8.021 5.310 -6.589 1.00 78.12 128 VAL A N 1
ATOM 968 C CA . VAL A 1 128 ? 7.081 4.256 -7.009 1.00 78.12 128 VAL A CA 1
ATOM 969 C C . VAL A 1 128 ? 5.755 4.858 -7.483 1.00 78.12 128 VAL A C 1
ATOM 971 O O . VAL A 1 128 ? 5.327 5.935 -7.056 1.00 78.12 128 VAL A O 1
ATOM 974 N N . GLY A 1 129 ? 5.095 4.157 -8.398 1.00 81.44 129 GLY A N 1
ATOM 975 C CA . GLY A 1 129 ? 3.905 4.599 -9.113 1.00 81.44 129 GLY A CA 1
ATOM 976 C C . GLY A 1 129 ? 4.221 5.625 -10.202 1.00 81.44 129 GLY A C 1
ATOM 977 O O . GLY A 1 129 ? 3.302 6.254 -10.736 1.00 81.44 129 GLY A O 1
ATOM 978 N N . VAL A 1 130 ? 5.505 5.828 -10.524 1.00 90.50 130 VAL A N 1
ATOM 979 C CA . VAL A 1 130 ? 5.964 6.828 -11.488 1.00 90.50 130 VAL A CA 1
ATOM 980 C C . VAL A 1 130 ? 6.989 6.217 -12.437 1.00 90.50 130 VAL A C 1
ATOM 982 O O . VAL A 1 130 ? 8.185 6.393 -12.270 1.00 90.50 130 VAL A O 1
ATOM 985 N N . TRP A 1 131 ? 6.511 5.636 -13.533 1.00 93.56 131 TRP A N 1
ATOM 986 C CA . TRP A 1 131 ? 7.347 5.135 -14.629 1.00 93.56 131 TRP A CA 1
ATOM 987 C C . TRP A 1 131 ? 8.166 6.250 -15.285 1.00 93.56 131 TRP A C 1
ATOM 989 O O . TRP A 1 131 ? 7.644 7.057 -16.067 1.00 93.56 131 TRP A O 1
ATOM 999 N N . ASN A 1 132 ? 9.455 6.314 -14.954 1.00 95.31 132 ASN A N 1
ATOM 1000 C CA . ASN A 1 132 ? 10.347 7.381 -15.383 1.00 95.31 132 ASN A CA 1
ATOM 1001 C C . ASN A 1 132 ? 11.779 6.889 -15.699 1.00 95.31 132 ASN A C 1
ATOM 1003 O O . ASN A 1 132 ? 12.072 5.699 -15.800 1.00 95.31 132 ASN A O 1
ATOM 1007 N N . LEU A 1 133 ? 12.700 7.832 -15.925 1.00 96.69 133 LEU A N 1
ATOM 1008 C CA . LEU A 1 133 ? 14.084 7.525 -16.303 1.00 96.69 133 LEU A CA 1
ATOM 1009 C C . LEU A 1 133 ? 14.861 6.766 -15.207 1.00 96.69 133 LEU A C 1
ATOM 1011 O O . LEU A 1 133 ? 15.800 6.041 -15.531 1.00 96.69 133 LEU A O 1
ATOM 1015 N N . SER A 1 134 ? 14.490 6.913 -13.935 1.00 96.50 134 SER A N 1
ATOM 1016 C CA . SER A 1 134 ? 15.054 6.139 -12.828 1.00 96.50 134 SER A CA 1
ATOM 1017 C C . SER A 1 134 ? 14.813 4.643 -13.017 1.00 96.50 134 SER A C 1
ATOM 1019 O O . SER A 1 134 ? 15.761 3.874 -12.877 1.00 96.50 134 SER A O 1
ATOM 1021 N N . ASP A 1 135 ? 13.606 4.234 -13.419 1.00 93.88 135 ASP A N 1
ATOM 1022 C CA . ASP A 1 135 ? 13.272 2.825 -13.665 1.00 93.88 135 ASP A CA 1
ATOM 1023 C C . ASP A 1 135 ? 14.070 2.252 -14.822 1.00 93.88 135 ASP A C 1
ATOM 1025 O O . ASP A 1 135 ? 14.660 1.178 -14.721 1.00 93.88 135 ASP A O 1
ATOM 1029 N N . LEU A 1 136 ? 14.139 3.012 -15.917 1.00 95.19 136 LEU A N 1
ATOM 1030 C CA . LEU A 1 136 ? 14.915 2.627 -17.086 1.00 95.19 136 LEU A CA 1
ATOM 1031 C C . LEU A 1 136 ? 16.393 2.441 -16.725 1.00 95.19 136 LEU A C 1
ATOM 1033 O O . LEU A 1 136 ? 17.009 1.450 -17.113 1.00 95.19 136 LEU A O 1
ATOM 1037 N N . ASN A 1 137 ? 16.965 3.378 -15.968 1.00 95.88 137 ASN A N 1
ATOM 1038 C CA . ASN A 1 137 ? 18.355 3.287 -15.536 1.00 95.88 137 ASN A CA 1
ATOM 1039 C C . ASN A 1 137 ? 18.581 2.108 -14.585 1.00 95.88 137 ASN A C 1
ATOM 1041 O O . ASN A 1 137 ? 19.584 1.412 -14.733 1.00 95.88 137 ASN A O 1
ATOM 1045 N N . ALA A 1 138 ? 17.669 1.865 -13.643 1.00 92.62 138 ALA A N 1
ATOM 1046 C CA . ALA A 1 138 ? 17.764 0.748 -12.709 1.00 92.62 138 ALA A CA 1
ATOM 1047 C C . ALA A 1 138 ? 17.682 -0.603 -13.432 1.00 92.62 138 ALA A C 1
ATOM 1049 O O . ALA A 1 138 ? 18.523 -1.471 -13.194 1.00 92.62 138 ALA A O 1
ATOM 1050 N N . PHE A 1 139 ? 16.746 -0.757 -14.374 1.00 93.38 139 PHE A N 1
ATOM 1051 C CA . PHE A 1 139 ? 16.643 -1.955 -15.204 1.00 93.38 139 PHE A CA 1
ATOM 1052 C C . PHE A 1 139 ? 17.909 -2.175 -16.039 1.00 93.38 139 PHE A C 1
ATOM 1054 O O . PHE A 1 139 ? 18.486 -3.258 -16.000 1.00 93.38 139 PHE A O 1
ATOM 1061 N N . ILE A 1 140 ? 18.399 -1.147 -16.745 1.00 94.56 140 ILE A N 1
ATOM 1062 C CA . ILE A 1 140 ? 19.618 -1.257 -17.566 1.00 94.56 140 ILE A CA 1
ATOM 1063 C C . ILE A 1 140 ? 20.831 -1.630 -16.708 1.00 94.56 140 ILE A C 1
ATOM 1065 O O . ILE A 1 140 ? 21.627 -2.475 -17.116 1.00 94.56 140 ILE A O 1
ATOM 1069 N N . GLN A 1 141 ? 20.987 -1.019 -15.531 1.00 93.56 141 GLN A N 1
ATOM 1070 C CA . GLN A 1 141 ? 22.086 -1.336 -14.619 1.00 93.56 141 GLN A CA 1
ATOM 1071 C C . GLN A 1 141 ? 22.011 -2.784 -14.130 1.00 93.56 141 GLN A C 1
ATOM 1073 O O . GLN A 1 141 ? 23.031 -3.469 -14.156 1.00 93.56 141 GLN A O 1
ATOM 1078 N N . ALA A 1 142 ? 20.825 -3.264 -13.744 1.00 91.44 142 ALA A N 1
ATOM 1079 C CA . ALA A 1 142 ? 20.625 -4.653 -13.338 1.00 91.44 142 ALA A CA 1
ATOM 1080 C C . ALA A 1 142 ? 20.910 -5.629 -14.493 1.00 91.44 142 ALA A C 1
ATOM 1082 O O . ALA A 1 142 ? 21.646 -6.596 -14.319 1.00 91.44 142 ALA A O 1
ATOM 1083 N N . PHE A 1 143 ? 20.412 -5.330 -15.696 1.00 93.31 143 PHE A N 1
ATOM 1084 C CA . PHE A 1 143 ? 20.615 -6.159 -16.884 1.00 93.31 143 PHE A CA 1
ATOM 1085 C C . PHE A 1 143 ? 22.100 -6.252 -17.273 1.00 93.31 143 PHE A C 1
ATOM 1087 O O . PHE A 1 143 ? 22.596 -7.323 -17.610 1.00 93.31 143 PHE A O 1
ATOM 1094 N N . GLN A 1 144 ? 22.842 -5.140 -17.197 1.00 93.00 144 GLN A N 1
ATOM 1095 C CA . GLN A 1 144 ? 24.281 -5.103 -17.491 1.00 93.00 144 GLN A CA 1
ATOM 1096 C C . GLN A 1 144 ? 25.144 -5.745 -16.403 1.00 93.00 144 GLN A C 1
ATOM 1098 O O . GLN A 1 144 ? 26.186 -6.320 -16.718 1.00 93.00 144 GLN A O 1
ATOM 1103 N N . ALA A 1 145 ? 24.745 -5.616 -15.136 1.00 90.94 145 ALA A N 1
ATOM 1104 C CA . ALA A 1 145 ? 25.435 -6.252 -14.019 1.00 90.94 145 ALA A CA 1
ATOM 1105 C C . ALA A 1 145 ? 25.335 -7.783 -14.084 1.00 90.94 145 ALA A C 1
ATOM 1107 O O . ALA A 1 145 ? 26.223 -8.472 -13.578 1.00 90.94 145 ALA A O 1
ATOM 1108 N N . GLY A 1 146 ? 24.291 -8.294 -14.740 1.00 85.31 146 GLY A N 1
ATOM 1109 C CA . GLY A 1 146 ? 23.934 -9.699 -14.693 1.00 85.31 146 GLY A CA 1
ATOM 1110 C C . GLY A 1 146 ? 23.249 -10.046 -13.375 1.00 85.31 146 GLY A C 1
ATOM 1111 O O . GLY A 1 146 ? 23.323 -9.306 -12.392 1.00 85.31 146 GLY A O 1
ATOM 1112 N N . CYS A 1 147 ? 22.586 -11.191 -13.357 1.00 74.81 147 CYS A N 1
ATOM 1113 C CA . CYS A 1 147 ? 21.965 -11.732 -12.157 1.00 74.81 147 CYS A CA 1
ATOM 1114 C C . CYS A 1 147 ? 22.718 -12.972 -11.665 1.00 74.81 147 CYS A C 1
ATOM 1116 O O . CYS A 1 147 ? 23.420 -13.597 -12.468 1.00 74.81 147 CYS A O 1
ATOM 1118 N N . PRO A 1 148 ? 22.654 -13.284 -10.356 1.00 62.97 148 PRO A N 1
ATOM 1119 C CA . PRO A 1 148 ? 23.140 -14.560 -9.841 1.00 62.97 148 PRO A CA 1
ATOM 1120 C C . PRO A 1 148 ? 22.364 -15.748 -10.420 1.00 62.97 148 PRO A C 1
ATOM 1122 O O . PRO A 1 148 ? 21.164 -15.580 -10.728 1.00 62.97 148 PRO A O 1
#

Sequence (148 aa):
LMTDLTGSAFFPGGVGEFFCPQNEFLVFEEGPSEDITLQWATYQDASDQTSMSRIWGGIHPPADDLPGRIMGFEVAEDAFRQGVRHFTGNADCLADLNGDTLLDLADLNAFVSSYLAQGLIADVADPVGVWNLSDLNAFIQAFQAGCP